Protein AF-A0A955VMQ7-F1 (afdb_monomer_lite)

Sequence (111 aa):
MNRREFVIRIGQVLLATPVLFNLESCKSSSEPGFTVMNQDDAGHTHTFKFVCSALTANGATFTATGSGHSHEVTVTKAEIDQIAAGQQVLVMTTSFHDHTWVFQMPAEACV

pLDDT: mean 78.22, std 17.63, range [42.44, 95.75]

Structure (mmCIF, N/CA/C/O backbone):
data_AF-A0A955VMQ7-F1
#
_entry.id   AF-A0A955VMQ7-F1
#
loop_
_atom_site.group_PDB
_atom_site.id
_atom_site.type_symbol
_atom_site.label_atom_id
_atom_site.label_alt_id
_atom_site.label_comp_id
_atom_site.label_asym_id
_atom_site.label_entity_id
_atom_site.label_seq_id
_atom_site.pdbx_PDB_ins_code
_atom_site.Cartn_x
_atom_site.Cartn_y
_atom_site.Cartn_z
_atom_site.occupancy
_atom_site.B_iso_or_equiv
_atom_site.auth_seq_id
_atom_site.auth_comp_id
_atom_site.auth_asym_id
_atom_site.auth_atom_id
_atom_site.pdbx_PDB_model_num
ATOM 1 N N . MET A 1 1 ? 52.716 9.741 0.814 1.00 42.44 1 MET A N 1
ATOM 2 C CA . MET A 1 1 ? 52.394 9.682 2.256 1.00 42.44 1 MET A CA 1
ATOM 3 C C . MET A 1 1 ? 52.613 11.061 2.855 1.00 42.44 1 MET A C 1
ATOM 5 O O . MET A 1 1 ? 53.750 11.438 3.084 1.00 42.44 1 MET A O 1
ATOM 9 N N . ASN A 1 2 ? 51.541 11.835 3.029 1.00 45.12 2 ASN A N 1
ATOM 10 C CA . ASN A 1 2 ? 51.580 13.159 3.649 1.00 45.12 2 ASN A CA 1
ATOM 11 C C . ASN A 1 2 ? 50.878 13.069 5.003 1.00 45.12 2 ASN A C 1
ATOM 13 O O . ASN A 1 2 ? 49.656 12.952 5.060 1.00 45.12 2 ASN A O 1
ATOM 17 N N . ARG A 1 3 ? 51.665 13.084 6.079 1.00 57.38 3 ARG A N 1
ATOM 18 C CA . ARG A 1 3 ? 51.194 13.087 7.464 1.00 57.38 3 ARG A CA 1
ATOM 19 C C . ARG A 1 3 ? 51.210 14.538 7.944 1.00 57.38 3 ARG A C 1
ATOM 21 O O . ARG A 1 3 ? 52.275 15.083 8.204 1.00 57.38 3 ARG A O 1
ATOM 28 N N . ARG A 1 4 ? 50.045 15.187 7.979 1.00 63.16 4 ARG A N 1
ATOM 29 C CA . ARG A 1 4 ? 49.876 16.498 8.619 1.00 63.16 4 ARG A CA 1
ATOM 30 C C . ARG A 1 4 ? 49.277 16.264 9.997 1.00 63.16 4 ARG A C 1
ATOM 32 O O . ARG A 1 4 ? 48.120 15.879 10.117 1.00 63.16 4 ARG A O 1
ATOM 39 N N . GLU A 1 5 ? 50.117 16.428 11.007 1.00 50.72 5 GLU A N 1
ATOM 40 C CA . GLU A 1 5 ? 49.763 16.360 12.420 1.00 50.72 5 GLU A CA 1
ATOM 41 C C . GLU A 1 5 ? 49.057 17.663 12.812 1.00 50.72 5 GLU A C 1
ATOM 43 O O . GLU A 1 5 ? 49.584 18.755 12.603 1.00 50.72 5 GLU A O 1
ATOM 48 N N . PHE A 1 6 ? 47.836 17.553 13.335 1.00 49.59 6 PHE A N 1
ATOM 49 C CA . PHE A 1 6 ? 47.070 18.690 13.835 1.00 49.59 6 PHE A CA 1
ATOM 50 C C . PHE A 1 6 ? 47.262 18.761 15.353 1.00 49.59 6 PHE A C 1
ATOM 52 O O . PHE A 1 6 ? 46.736 17.942 16.104 1.00 49.59 6 PHE A O 1
ATOM 59 N N . VAL A 1 7 ? 48.070 19.722 15.796 1.00 53.03 7 VAL A N 1
ATOM 60 C CA . VAL A 1 7 ? 48.305 20.025 17.212 1.00 53.03 7 VAL A CA 1
ATOM 61 C C . VAL A 1 7 ? 47.114 20.835 17.727 1.00 53.03 7 VAL A C 1
ATOM 63 O O . VAL A 1 7 ? 47.006 22.026 17.439 1.00 53.03 7 VAL A O 1
ATOM 66 N N . ILE A 1 8 ? 46.214 20.211 18.490 1.00 59.28 8 ILE A N 1
ATOM 67 C CA . ILE A 1 8 ? 45.150 20.926 19.209 1.00 59.28 8 ILE A CA 1
ATOM 68 C C . ILE A 1 8 ? 45.665 21.257 20.612 1.00 59.28 8 ILE A C 1
ATOM 70 O O . ILE A 1 8 ? 45.918 20.377 21.432 1.00 59.28 8 ILE A O 1
ATOM 74 N N . ARG A 1 9 ? 45.857 22.557 20.862 1.00 53.12 9 ARG A N 1
ATOM 75 C CA . ARG A 1 9 ? 46.211 23.117 22.170 1.00 53.12 9 ARG A CA 1
ATOM 76 C C . ARG A 1 9 ? 45.061 22.897 23.154 1.00 53.12 9 ARG A C 1
ATOM 78 O O . ARG A 1 9 ? 43.944 23.348 22.919 1.00 53.12 9 ARG A O 1
ATOM 85 N N . ILE A 1 10 ? 45.367 22.240 24.267 1.00 55.03 10 ILE A N 1
ATOM 86 C CA . ILE A 1 10 ? 44.468 22.029 25.402 1.00 55.03 10 ILE A CA 1
ATOM 87 C C . ILE A 1 10 ? 44.417 23.336 26.205 1.00 55.03 10 ILE A C 1
ATOM 89 O O . ILE A 1 10 ? 45.360 23.669 26.918 1.00 55.03 10 ILE A O 1
ATOM 93 N N . GLY A 1 11 ? 43.333 24.096 26.055 1.00 47.44 11 GLY A N 1
ATOM 94 C CA . GLY A 1 11 ? 42.970 25.207 26.934 1.00 47.44 11 GLY A CA 1
ATOM 95 C C . GLY A 1 11 ? 41.708 24.826 27.695 1.00 47.44 11 GLY A C 1
ATOM 96 O O . GLY A 1 11 ? 40.641 24.721 27.099 1.00 47.44 11 GLY A O 1
ATOM 97 N N . GLN A 1 12 ? 41.844 24.552 28.991 1.00 51.84 12 GLN A N 1
ATOM 98 C CA . GLN A 1 12 ? 40.738 24.184 29.869 1.00 51.84 12 GLN A CA 1
ATOM 99 C C . GLN A 1 12 ? 39.733 25.334 30.000 1.00 51.84 12 GLN A C 1
ATOM 101 O O . GLN A 1 12 ? 40.096 26.431 30.417 1.00 51.84 12 GLN A O 1
ATOM 106 N N . VAL A 1 13 ? 38.459 25.049 29.732 1.00 48.78 13 VAL A N 1
ATOM 107 C CA . VAL A 1 13 ? 37.332 25.816 30.268 1.00 48.78 13 VAL A CA 1
ATOM 108 C C . VAL A 1 13 ? 36.429 24.825 30.994 1.00 48.78 13 VAL A C 1
ATOM 110 O O . VAL A 1 13 ? 35.805 23.959 30.385 1.00 48.78 13 VAL A O 1
ATOM 113 N N . LEU A 1 14 ? 36.428 24.934 32.322 1.00 50.81 14 LEU A N 1
ATOM 114 C CA . LEU A 1 14 ? 35.471 24.305 33.223 1.00 50.81 14 LEU A CA 1
ATOM 115 C C . LEU A 1 14 ? 34.084 24.902 32.963 1.00 50.81 14 LEU A C 1
ATOM 117 O O . LEU A 1 14 ? 33.839 26.055 33.309 1.00 50.81 14 LEU A O 1
ATOM 121 N N . LEU A 1 15 ? 33.171 24.107 32.407 1.00 48.50 15 LEU A N 1
ATOM 122 C CA . LEU A 1 15 ? 31.737 24.371 32.475 1.00 48.50 15 LEU A CA 1
ATOM 123 C C . LEU A 1 15 ? 31.039 23.135 33.036 1.00 48.50 15 LEU A C 1
ATOM 125 O O . LEU A 1 15 ? 30.990 22.070 32.425 1.00 48.50 15 LEU A O 1
ATOM 129 N N . ALA A 1 16 ? 30.556 23.305 34.262 1.00 47.44 16 ALA A N 1
ATOM 130 C CA . ALA A 1 16 ? 29.700 22.376 34.964 1.00 47.44 16 ALA A CA 1
ATOM 131 C C . ALA A 1 16 ? 28.336 22.295 34.270 1.00 47.44 16 ALA A C 1
ATOM 133 O O . ALA A 1 16 ? 27.688 23.316 34.065 1.00 47.44 16 ALA A O 1
ATOM 134 N N . THR A 1 17 ? 27.908 21.082 33.931 1.00 49.88 17 THR A N 1
ATOM 135 C CA . THR A 1 17 ? 26.604 20.468 34.258 1.00 49.88 17 THR A CA 1
ATOM 136 C C . THR A 1 17 ? 26.393 19.271 33.328 1.00 49.88 17 THR A C 1
ATOM 138 O O . THR A 1 17 ? 26.629 19.379 32.124 1.00 49.88 17 THR A O 1
ATOM 141 N N . PRO A 1 18 ? 25.973 18.107 33.850 1.00 46.19 18 PRO A N 1
ATOM 142 C CA . PRO A 1 18 ? 25.625 16.977 33.011 1.00 46.19 18 PRO A CA 1
ATOM 143 C C . PRO A 1 18 ? 24.293 17.299 32.339 1.00 46.19 18 PRO A C 1
ATOM 145 O O . PRO A 1 18 ? 23.225 17.028 32.884 1.00 46.19 18 PRO A O 1
ATOM 148 N N . VAL A 1 19 ? 24.336 17.878 31.142 1.00 51.69 19 VAL A N 1
ATOM 149 C CA . VAL A 1 19 ? 23.197 17.741 30.242 1.00 51.69 19 VAL A CA 1
ATOM 150 C C . VAL A 1 19 ? 23.234 16.289 29.794 1.00 51.69 19 VAL A C 1
ATOM 152 O O . VAL A 1 19 ? 23.950 15.917 28.866 1.00 51.69 19 VAL A O 1
ATOM 155 N N . LEU A 1 20 ? 22.509 15.449 30.534 1.00 50.66 20 LEU A N 1
ATOM 156 C CA . LEU A 1 20 ? 21.997 14.188 30.028 1.00 50.66 20 LEU A CA 1
ATOM 157 C C . LEU A 1 20 ? 21.171 14.547 28.796 1.00 50.66 20 LEU A C 1
ATOM 159 O O . LEU A 1 20 ? 19.967 14.783 28.877 1.00 50.66 20 LEU A O 1
ATOM 163 N N . PHE A 1 21 ? 21.835 14.618 27.647 1.00 47.50 21 PHE A N 1
ATOM 164 C CA . PHE A 1 21 ? 21.181 14.383 26.382 1.00 47.50 21 PHE A CA 1
ATOM 165 C C . PHE A 1 21 ? 20.716 12.933 26.460 1.00 47.50 21 PHE A C 1
ATOM 167 O O . PHE A 1 21 ? 21.422 12.002 26.078 1.00 47.50 21 PHE A O 1
ATOM 174 N N . ASN A 1 22 ? 19.516 12.750 27.009 1.00 47.72 22 ASN A N 1
ATOM 175 C CA . ASN A 1 22 ? 18.634 11.720 26.515 1.00 47.72 22 ASN A CA 1
ATOM 176 C C . ASN A 1 22 ? 18.486 12.052 25.035 1.00 47.72 22 ASN A C 1
ATOM 178 O O . ASN A 1 22 ? 17.655 12.860 24.635 1.00 47.72 22 ASN A O 1
ATOM 182 N N . LEU A 1 23 ? 19.388 11.500 24.227 1.00 47.66 23 LEU A N 1
ATOM 183 C CA . LEU A 1 23 ? 19.112 11.285 22.831 1.00 47.66 23 LEU A CA 1
ATOM 184 C C . LEU A 1 23 ? 17.991 10.254 22.877 1.00 47.66 23 LEU A C 1
ATOM 186 O O . LEU A 1 23 ? 18.241 9.052 22.949 1.00 47.66 23 LEU A O 1
ATOM 190 N N . GLU A 1 24 ? 16.759 10.746 23.010 1.00 45.72 24 GLU A N 1
ATOM 191 C CA . GLU A 1 24 ? 15.561 9.968 22.782 1.00 45.72 24 GLU A CA 1
ATOM 192 C C . GLU A 1 24 ? 15.747 9.400 21.389 1.00 45.72 24 GLU A C 1
ATOM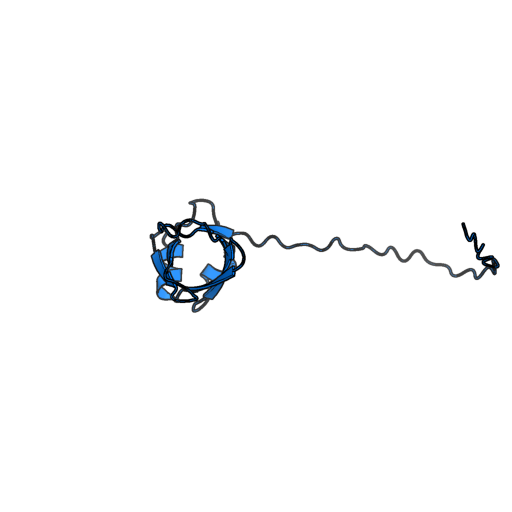 194 O O . GLU A 1 24 ? 15.645 10.094 20.376 1.00 45.72 24 GLU A O 1
ATOM 199 N N . SER A 1 25 ? 16.186 8.140 21.396 1.00 49.91 25 SER A N 1
ATOM 200 C CA . SER A 1 25 ? 16.236 7.243 20.264 1.00 49.91 25 SER A CA 1
ATOM 201 C C . SER A 1 25 ? 15.070 7.608 19.373 1.00 49.91 25 SER A C 1
ATOM 203 O O . SER A 1 25 ? 13.936 7.623 19.862 1.00 49.91 25 SER A O 1
ATOM 205 N N . CYS A 1 26 ? 15.356 7.983 18.122 1.00 50.38 26 CYS A N 1
ATOM 206 C CA . CYS A 1 26 ? 14.336 8.212 17.115 1.00 50.38 26 CYS A CA 1
ATOM 207 C C . CYS A 1 26 ? 13.332 7.075 17.246 1.00 50.38 26 CYS A C 1
ATOM 209 O O . CYS A 1 26 ? 13.625 5.928 16.899 1.00 50.38 26 CYS A O 1
ATOM 211 N N . LYS A 1 27 ? 12.171 7.384 17.827 1.00 42.81 27 LYS A N 1
ATOM 212 C CA . LYS A 1 27 ? 11.051 6.469 17.909 1.00 42.81 27 LYS A CA 1
ATOM 213 C C . LYS A 1 27 ? 10.577 6.425 16.470 1.00 42.81 27 LYS A C 1
ATOM 215 O O . LYS A 1 27 ? 9.779 7.247 16.039 1.00 42.81 27 LYS A O 1
ATOM 220 N N . SER A 1 28 ? 11.206 5.554 15.686 1.00 49.44 28 SER A N 1
ATOM 221 C CA . SER A 1 28 ? 10.721 5.152 14.383 1.00 49.44 28 SER A CA 1
ATOM 222 C C . SER A 1 28 ? 9.436 4.414 14.704 1.00 49.44 28 SER A C 1
ATOM 224 O O . SER A 1 28 ? 9.444 3.208 14.960 1.00 49.44 28 SER A O 1
ATOM 226 N N . SER A 1 29 ? 8.372 5.194 14.905 1.00 56.53 29 SER A N 1
ATOM 227 C CA . SER A 1 29 ? 7.028 4.727 15.180 1.00 56.53 29 SER A CA 1
ATOM 228 C C . SER A 1 29 ? 6.685 3.866 13.987 1.00 56.53 29 SER A C 1
ATOM 230 O O . SER A 1 29 ? 6.305 4.363 12.931 1.00 56.53 29 SER A O 1
ATOM 232 N N . SER A 1 30 ? 6.957 2.572 14.112 1.00 71.88 30 SER A N 1
ATOM 233 C CA . SER A 1 30 ? 6.598 1.590 13.113 1.00 71.88 30 SER A CA 1
ATOM 234 C C . SER A 1 30 ? 5.092 1.479 13.230 1.00 71.88 30 SER A C 1
ATOM 236 O O . SER A 1 30 ? 4.596 0.620 13.951 1.00 71.88 30 SER A O 1
ATOM 238 N N . GLU A 1 31 ? 4.385 2.425 12.604 1.00 83.75 31 GLU A N 1
ATOM 239 C CA . GLU A 1 31 ? 2.929 2.438 12.542 1.00 83.75 31 GLU A CA 1
ATOM 240 C C . GLU A 1 31 ? 2.493 1.029 12.138 1.00 83.75 31 GLU A C 1
ATOM 242 O O . GLU A 1 31 ? 3.080 0.471 11.197 1.00 83.75 31 GLU A O 1
ATOM 247 N N . PRO A 1 32 ? 1.550 0.401 12.854 1.00 89.69 32 PRO A N 1
ATOM 248 C CA . PRO A 1 32 ? 1.096 -0.925 12.481 1.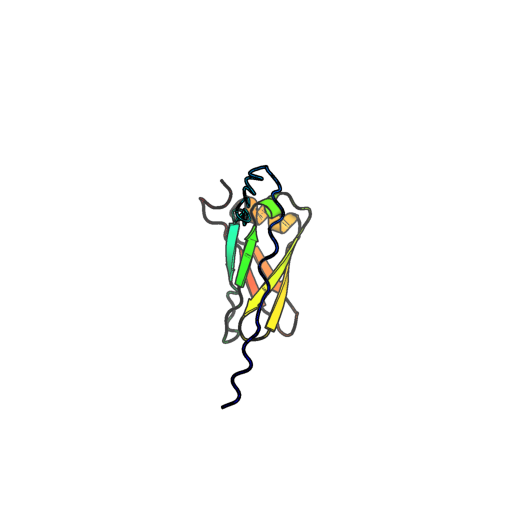00 89.69 32 PRO A CA 1
ATOM 249 C C . PRO A 1 32 ? 0.552 -0.881 11.051 1.00 89.69 32 PRO A C 1
ATOM 251 O O . PRO A 1 32 ? 0.114 0.159 10.551 1.00 89.69 32 PRO A O 1
ATOM 254 N N . GLY A 1 33 ? 0.648 -2.002 10.352 1.00 91.19 33 GLY A N 1
ATOM 255 C CA . GLY A 1 33 ? 0.246 -2.086 8.959 1.00 91.19 33 GLY A CA 1
ATOM 256 C C . GLY A 1 33 ? 0.617 -3.423 8.350 1.00 91.19 33 GLY A C 1
ATOM 257 O O . GLY A 1 33 ? 1.255 -4.253 8.997 1.00 91.19 33 GLY A O 1
ATOM 258 N N . PHE A 1 34 ? 0.252 -3.605 7.091 1.00 92.25 34 PHE A N 1
ATOM 259 C CA . PHE A 1 34 ? 0.537 -4.812 6.325 1.00 92.25 34 PHE A CA 1
ATOM 260 C C . PHE A 1 34 ? 1.140 -4.457 4.967 1.00 92.25 34 PHE A C 1
ATOM 262 O O . PHE A 1 34 ? 0.971 -3.348 4.457 1.00 92.25 34 PHE A O 1
ATOM 269 N N . THR A 1 35 ? 1.895 -5.389 4.396 1.00 92.75 35 THR A N 1
ATOM 270 C CA . THR A 1 35 ? 2.508 -5.211 3.078 1.00 92.75 35 THR A CA 1
ATOM 271 C C . THR A 1 35 ? 1.517 -5.599 1.993 1.00 92.75 35 THR A C 1
ATOM 273 O O . THR A 1 35 ? 0.935 -6.680 2.038 1.00 92.75 35 THR A O 1
ATOM 276 N N . VAL A 1 36 ? 1.362 -4.725 1.004 1.00 93.19 36 VAL A N 1
ATOM 277 C CA . VAL A 1 36 ? 0.594 -4.973 -0.215 1.00 93.19 36 VAL A CA 1
ATOM 278 C C . VAL A 1 36 ? 1.572 -5.195 -1.362 1.00 93.19 36 VAL A C 1
ATOM 280 O O . VAL A 1 36 ? 2.606 -4.529 -1.442 1.00 93.19 36 VAL A O 1
ATOM 283 N N . MET A 1 37 ? 1.240 -6.144 -2.231 1.00 92.25 37 MET A N 1
ATOM 284 C CA . MET A 1 37 ? 2.030 -6.559 -3.386 1.00 92.25 37 MET A CA 1
ATOM 285 C C . MET A 1 37 ? 1.123 -6.621 -4.621 1.00 92.25 37 MET A C 1
ATOM 287 O O . MET A 1 37 ? -0.044 -7.006 -4.494 1.00 92.25 37 MET A O 1
ATOM 291 N N . ASN A 1 38 ? 1.637 -6.254 -5.798 1.00 90.44 38 ASN A N 1
ATOM 292 C CA . ASN A 1 38 ? 0.922 -6.478 -7.059 1.00 90.44 38 ASN A CA 1
ATOM 293 C C . ASN A 1 38 ? 0.738 -7.988 -7.317 1.00 90.44 38 ASN A C 1
ATOM 295 O O . ASN A 1 38 ? 1.546 -8.802 -6.876 1.00 90.44 38 ASN A O 1
ATOM 299 N N . GLN A 1 39 ? -0.340 -8.363 -8.006 1.00 86.88 39 GLN A N 1
ATOM 300 C CA . GLN A 1 39 ? -0.722 -9.761 -8.287 1.00 86.88 39 GLN A CA 1
ATOM 301 C C . GLN A 1 39 ? -0.826 -10.063 -9.791 1.00 86.88 39 GLN A C 1
ATOM 303 O O . GLN A 1 39 ? -1.449 -11.041 -10.197 1.00 86.88 39 GLN A O 1
ATOM 308 N N . ASP A 1 40 ? -0.256 -9.206 -10.627 1.00 83.81 40 ASP A N 1
ATOM 309 C CA . ASP A 1 40 ? -0.197 -9.391 -12.078 1.00 83.81 40 ASP A CA 1
ATOM 310 C C . ASP A 1 40 ? 1.090 -10.097 -12.534 1.00 83.81 40 ASP A C 1
ATOM 312 O O . ASP A 1 40 ? 2.033 -10.297 -11.768 1.00 83.81 40 ASP A O 1
ATOM 316 N N . ASP A 1 41 ? 1.122 -10.464 -13.818 1.00 79.75 41 ASP A N 1
ATOM 317 C CA . ASP A 1 41 ? 2.270 -11.096 -14.479 1.00 79.75 41 ASP A CA 1
ATOM 318 C C . ASP A 1 41 ? 3.217 -10.062 -15.123 1.00 79.75 41 ASP A C 1
ATOM 320 O O . ASP A 1 41 ? 3.708 -10.233 -16.237 1.00 79.75 41 ASP A O 1
ATOM 324 N N . ALA A 1 42 ? 3.477 -8.939 -14.446 1.00 75.00 42 ALA A N 1
ATOM 325 C CA . ALA A 1 42 ? 4.319 -7.859 -14.974 1.00 75.00 42 ALA A CA 1
ATOM 326 C C . ALA A 1 42 ? 5.833 -8.177 -15.001 1.00 75.00 42 ALA A C 1
ATOM 328 O O . ALA A 1 42 ? 6.674 -7.293 -15.194 1.00 75.00 42 ALA A O 1
ATOM 329 N N . GLY A 1 43 ? 6.221 -9.433 -14.763 1.00 83.00 43 GLY A N 1
ATOM 330 C CA . GLY A 1 43 ? 7.616 -9.886 -14.758 1.00 83.00 43 GLY A CA 1
ATOM 331 C C . GLY A 1 43 ? 8.460 -9.381 -13.581 1.00 83.00 43 GLY A C 1
ATOM 332 O O . GLY A 1 43 ? 9.644 -9.710 -13.500 1.00 83.00 43 GLY A O 1
ATOM 333 N N . HIS A 1 44 ? 7.883 -8.592 -12.669 1.00 87.56 44 HIS A N 1
ATOM 334 C CA . HIS A 1 44 ? 8.517 -8.149 -11.431 1.00 87.56 44 HIS A CA 1
ATOM 335 C C . HIS A 1 44 ? 7.500 -7.678 -10.384 1.00 87.56 44 HIS A C 1
ATOM 337 O O . HIS A 1 44 ? 6.302 -7.576 -10.645 1.00 87.56 44 HIS A O 1
ATOM 343 N N . THR A 1 45 ? 8.001 -7.404 -9.179 1.00 90.88 45 THR A N 1
ATOM 344 C CA . THR A 1 45 ? 7.180 -7.123 -8.005 1.00 90.88 45 THR A CA 1
ATOM 345 C C . THR A 1 45 ? 7.393 -5.706 -7.492 1.00 90.88 45 THR A C 1
ATOM 347 O O . THR A 1 45 ? 8.526 -5.234 -7.361 1.00 90.88 45 THR A O 1
ATOM 350 N N . HIS A 1 46 ? 6.292 -5.072 -7.113 1.00 92.00 46 HIS A N 1
ATOM 351 C CA . HIS A 1 46 ? 6.243 -3.830 -6.367 1.00 92.00 46 HIS A CA 1
ATOM 352 C C . HIS A 1 46 ? 5.524 -4.046 -5.041 1.00 92.00 46 HIS A C 1
ATOM 354 O O . HIS A 1 46 ? 4.576 -4.828 -4.942 1.00 92.00 46 HIS A O 1
ATOM 360 N N . THR A 1 47 ? 5.960 -3.323 -4.012 1.00 93.62 47 THR A N 1
ATOM 361 C CA . THR A 1 47 ? 5.322 -3.380 -2.696 1.00 93.62 47 THR A CA 1
ATOM 362 C C . THR A 1 47 ? 5.186 -2.004 -2.071 1.00 93.62 47 THR A C 1
ATOM 364 O O . THR A 1 47 ? 5.956 -1.087 -2.360 1.00 93.62 47 THR A O 1
ATOM 367 N N . PHE A 1 48 ? 4.214 -1.871 -1.180 1.00 93.69 48 PHE A N 1
ATOM 368 C CA . PHE A 1 48 ? 4.129 -0.765 -0.235 1.00 93.69 48 PHE A CA 1
ATOM 369 C C . PHE A 1 48 ? 3.545 -1.254 1.087 1.00 93.69 48 PHE A C 1
ATOM 371 O O . PHE A 1 48 ? 2.987 -2.349 1.181 1.00 93.69 48 PHE A O 1
ATOM 378 N N . LYS A 1 49 ? 3.676 -0.430 2.126 1.00 93.75 49 LYS A N 1
ATOM 379 C CA . LYS A 1 49 ? 3.047 -0.677 3.421 1.00 93.75 49 LYS A CA 1
ATOM 380 C C . LYS A 1 49 ? 1.723 0.073 3.499 1.00 93.75 49 LYS A C 1
ATOM 382 O O . LYS A 1 49 ? 1.712 1.301 3.457 1.00 93.75 49 LYS A O 1
ATOM 387 N N . PHE A 1 50 ? 0.629 -0.658 3.667 1.00 93.06 50 PHE A N 1
ATOM 388 C CA . PHE A 1 50 ? -0.647 -0.087 4.071 1.00 93.06 50 PHE A CA 1
ATOM 389 C C . PHE A 1 50 ? -0.616 0.126 5.586 1.00 93.06 50 PHE A C 1
ATOM 391 O O . PHE A 1 50 ? -0.558 -0.835 6.355 1.00 93.06 50 PHE A O 1
ATOM 398 N N . VAL A 1 51 ? -0.589 1.384 6.023 1.00 93.12 51 VAL A N 1
ATOM 399 C CA . VAL A 1 51 ? -0.578 1.742 7.450 1.00 93.12 51 VAL A CA 1
ATOM 400 C C . VAL A 1 51 ? -1.996 1.731 8.014 1.00 93.12 51 VAL A C 1
ATOM 402 O O . VAL A 1 51 ? -2.929 2.190 7.364 1.00 93.12 51 VAL A O 1
ATOM 405 N N . CYS A 1 52 ? -2.174 1.232 9.236 1.00 92.00 52 CYS A N 1
ATOM 406 C CA . CYS A 1 52 ? -3.494 1.095 9.860 1.00 92.00 52 CYS A CA 1
ATOM 407 C C . CYS A 1 52 ? -4.207 2.434 10.066 1.00 92.00 52 CYS A C 1
ATOM 409 O O . CYS A 1 52 ? -5.433 2.493 10.033 1.00 92.00 52 CYS A O 1
ATOM 411 N N . SER A 1 53 ? -3.450 3.522 10.217 1.00 92.38 53 SER A N 1
ATOM 412 C CA . SER A 1 53 ? -3.984 4.883 10.265 1.00 92.38 53 SER A CA 1
ATOM 413 C C . SER A 1 53 ? -4.736 5.275 8.983 1.00 92.38 53 SER A C 1
ATOM 415 O O . SER A 1 53 ? -5.619 6.128 9.039 1.00 92.38 53 SER A O 1
ATOM 417 N N . ALA A 1 54 ? -4.481 4.613 7.847 1.00 93.12 54 ALA A N 1
ATOM 418 C CA . ALA A 1 54 ? -5.219 4.835 6.606 1.00 93.12 54 ALA A CA 1
ATOM 419 C C . ALA A 1 54 ? -6.654 4.280 6.635 1.00 93.12 54 ALA A C 1
ATOM 421 O O . ALA A 1 54 ? -7.472 4.717 5.830 1.00 93.12 54 ALA A O 1
ATOM 422 N N . LEU A 1 55 ? -7.001 3.379 7.566 1.00 92.44 55 LEU A N 1
ATOM 423 C CA . LEU A 1 55 ? -8.357 2.811 7.664 1.00 92.44 55 LEU A CA 1
ATOM 424 C C . LEU A 1 55 ? -9.430 3.857 8.003 1.00 92.44 55 LEU A C 1
ATOM 426 O O . LEU A 1 55 ? -10.611 3.636 7.754 1.00 92.44 55 LEU A O 1
ATOM 430 N N . THR A 1 56 ? -9.037 5.005 8.557 1.00 92.44 56 THR A N 1
ATOM 431 C CA . THR A 1 56 ? -9.951 6.110 8.885 1.00 92.44 56 THR A CA 1
ATOM 432 C C . THR A 1 56 ? -9.877 7.269 7.886 1.00 92.44 56 THR A C 1
ATOM 434 O O . THR A 1 56 ? -10.586 8.264 8.045 1.00 92.44 56 THR A O 1
ATOM 437 N N . ALA A 1 57 ? -9.042 7.160 6.848 1.00 93.44 57 ALA A N 1
ATOM 438 C CA . ALA A 1 57 ? -8.843 8.213 5.858 1.00 93.44 57 ALA A CA 1
ATOM 439 C C . ALA A 1 57 ? -9.996 8.281 4.842 1.00 93.44 57 ALA A C 1
ATOM 441 O O . ALA A 1 57 ? -10.621 7.274 4.526 1.00 93.44 57 ALA A O 1
ATOM 442 N N . ASN A 1 58 ? -10.225 9.459 4.248 1.00 94.94 58 ASN A N 1
ATOM 443 C CA . ASN A 1 58 ? -11.211 9.685 3.172 1.00 94.94 58 ASN A CA 1
ATOM 444 C C . ASN A 1 58 ? -10.718 9.235 1.780 1.00 94.94 58 ASN A C 1
ATOM 446 O O . ASN A 1 58 ? -11.115 9.791 0.757 1.00 94.94 58 ASN A O 1
ATOM 450 N N . GLY A 1 59 ? -9.843 8.235 1.752 1.00 94.12 59 GLY A N 1
ATOM 451 C CA . GLY A 1 59 ? -9.013 7.869 0.611 1.00 94.12 59 GLY A CA 1
ATOM 452 C C . GLY A 1 59 ? -7.532 8.081 0.919 1.00 94.12 59 GLY A C 1
ATOM 453 O O . GLY A 1 59 ? -7.168 8.896 1.770 1.00 94.12 59 GLY A O 1
ATOM 454 N N . ALA A 1 60 ? -6.680 7.321 0.242 1.00 94.06 60 ALA A N 1
ATOM 455 C CA . ALA A 1 60 ? -5.237 7.361 0.423 1.00 94.06 60 ALA A CA 1
ATOM 456 C C . ALA A 1 60 ? -4.518 7.060 -0.894 1.00 94.06 60 ALA A C 1
ATOM 458 O O . ALA A 1 60 ? -5.006 6.288 -1.716 1.00 94.06 60 ALA A O 1
ATOM 459 N N . THR A 1 61 ? -3.337 7.649 -1.069 1.00 94.31 61 THR A N 1
ATOM 460 C CA . THR A 1 61 ? -2.419 7.302 -2.157 1.00 94.31 61 THR A CA 1
ATOM 461 C C . THR A 1 61 ? -1.149 6.732 -1.553 1.00 94.31 61 THR A C 1
ATOM 463 O O . THR A 1 61 ? -0.568 7.320 -0.641 1.00 94.31 61 THR A O 1
ATOM 466 N N . PHE A 1 62 ? -0.721 5.589 -2.073 1.00 92.94 62 PHE A N 1
ATOM 467 C CA . PHE A 1 62 ? 0.489 4.898 -1.660 1.00 92.94 62 PHE A CA 1
ATOM 468 C C . PHE A 1 62 ? 1.486 4.852 -2.809 1.00 92.94 62 PHE A C 1
ATOM 470 O O . PHE A 1 62 ? 1.112 4.638 -3.959 1.00 92.94 62 PHE A O 1
ATOM 477 N N . THR A 1 63 ? 2.767 5.010 -2.492 1.00 93.75 63 THR A N 1
ATOM 478 C CA . THR A 1 63 ? 3.844 4.804 -3.460 1.00 93.75 63 THR A CA 1
ATOM 479 C C . THR A 1 63 ? 4.369 3.385 -3.324 1.00 93.75 63 THR A C 1
ATOM 481 O O . THR A 1 63 ? 5.021 3.049 -2.334 1.00 93.75 63 THR A O 1
ATOM 484 N N . ALA A 1 64 ? 4.098 2.557 -4.325 1.00 92.50 64 ALA A N 1
ATOM 485 C CA . ALA A 1 64 ? 4.668 1.228 -4.426 1.00 92.50 64 ALA A CA 1
ATOM 486 C C . ALA A 1 64 ? 6.015 1.281 -5.133 1.00 92.50 64 ALA A C 1
ATOM 488 O O . ALA A 1 64 ? 6.136 1.891 -6.193 1.00 92.50 64 ALA A O 1
ATOM 489 N N . THR A 1 65 ? 7.030 0.642 -4.561 1.00 92.50 65 THR A N 1
ATOM 490 C CA . THR A 1 65 ? 8.391 0.627 -5.108 1.00 92.50 65 THR A CA 1
ATOM 491 C C . THR A 1 65 ? 8.818 -0.798 -5.440 1.00 92.50 65 THR A C 1
ATOM 493 O O . THR A 1 65 ? 8.391 -1.763 -4.805 1.00 92.50 65 THR A O 1
ATOM 496 N N . GLY A 1 66 ? 9.618 -0.931 -6.496 1.00 88.81 66 GLY A N 1
ATOM 497 C CA . GLY A 1 66 ? 10.090 -2.212 -7.025 1.00 88.81 66 GLY A CA 1
ATOM 498 C C . GLY A 1 66 ? 11.290 -2.002 -7.941 1.00 88.81 66 GLY A C 1
ATOM 499 O O . GLY A 1 66 ? 12.064 -1.079 -7.701 1.00 88.81 66 GLY A O 1
ATOM 500 N N . SER A 1 67 ? 11.439 -2.841 -8.969 1.00 86.44 67 SER A N 1
ATOM 501 C CA . SER A 1 67 ? 12.574 -2.985 -9.910 1.00 86.44 67 SER A CA 1
ATOM 502 C C . SER A 1 67 ? 13.062 -1.716 -10.642 1.00 86.44 67 SER A C 1
ATOM 504 O O . SER A 1 67 ? 13.112 -1.661 -11.868 1.00 86.44 67 SER A O 1
ATOM 506 N N . GLY A 1 68 ? 13.463 -0.685 -9.905 1.00 87.69 68 GLY A N 1
ATOM 507 C CA . GLY A 1 68 ? 14.002 0.571 -10.421 1.00 87.69 68 GLY A CA 1
ATOM 508 C C . GLY A 1 68 ? 12.974 1.676 -10.684 1.00 87.69 68 GLY A C 1
ATOM 509 O O . GLY A 1 68 ? 13.379 2.750 -11.117 1.00 87.69 68 GLY A O 1
ATOM 510 N N . HIS A 1 69 ? 11.681 1.458 -10.414 1.00 89.50 69 HIS A N 1
ATOM 511 C CA . HIS A 1 69 ? 10.641 2.489 -10.532 1.00 89.50 69 HIS A CA 1
ATOM 512 C C . HIS A 1 69 ? 9.496 2.303 -9.522 1.00 89.50 69 HIS A C 1
ATOM 514 O O . HIS A 1 69 ? 9.501 1.364 -8.715 1.00 89.50 69 HIS A O 1
ATOM 520 N N . SER A 1 70 ? 8.540 3.239 -9.544 1.00 91.19 70 SER A N 1
ATOM 521 C CA . SER A 1 70 ? 7.427 3.307 -8.597 1.00 91.19 70 SER A CA 1
ATOM 522 C C . SER A 1 70 ? 6.068 3.550 -9.252 1.00 91.19 70 SER A C 1
ATOM 524 O O . SER A 1 70 ? 5.977 4.269 -10.247 1.00 91.19 70 SER A O 1
ATOM 526 N N . HIS A 1 71 ? 5.014 3.053 -8.605 1.00 91.25 71 HIS A N 1
ATOM 527 C CA . HIS A 1 71 ? 3.613 3.297 -8.955 1.00 91.25 71 HIS A CA 1
ATOM 528 C C . HIS A 1 71 ? 2.902 4.065 -7.845 1.00 91.25 71 HIS A C 1
ATOM 530 O O . HIS A 1 71 ? 3.182 3.862 -6.664 1.00 91.25 71 HIS A O 1
ATOM 536 N N . GLU A 1 72 ? 1.954 4.916 -8.226 1.00 92.56 72 GLU A N 1
ATOM 537 C CA . GLU A 1 72 ? 0.998 5.504 -7.291 1.00 92.56 72 GLU A CA 1
ATOM 538 C C . GLU A 1 72 ? -0.277 4.665 -7.293 1.00 92.56 72 GLU A C 1
ATOM 540 O O . GLU A 1 72 ? -0.928 4.515 -8.325 1.00 92.56 72 GLU A O 1
ATOM 545 N N . VAL A 1 73 ? -0.610 4.107 -6.132 1.00 92.12 73 VAL A N 1
ATOM 546 C CA . VAL A 1 73 ? -1.811 3.307 -5.895 1.00 92.12 73 VAL A CA 1
ATOM 547 C C . VAL A 1 73 ? -2.777 4.158 -5.086 1.00 92.12 73 VAL A C 1
ATOM 549 O O . VAL A 1 73 ? -2.551 4.396 -3.899 1.00 92.12 73 VAL A O 1
ATOM 552 N N . THR A 1 74 ? -3.844 4.636 -5.720 1.00 92.88 74 THR A N 1
ATOM 553 C CA . THR A 1 74 ? -4.899 5.395 -5.040 1.00 92.88 74 THR A CA 1
ATOM 554 C C . THR A 1 74 ? -6.048 4.470 -4.670 1.00 92.88 74 THR A C 1
ATOM 556 O O . THR A 1 74 ? -6.571 3.758 -5.519 1.00 92.88 74 THR A O 1
ATOM 559 N N . VAL A 1 75 ? -6.448 4.516 -3.403 1.00 93.56 75 VAL A N 1
ATOM 560 C CA . VAL A 1 75 ? -7.625 3.837 -2.855 1.00 93.56 75 VAL A CA 1
ATOM 561 C C . VAL A 1 75 ? -8.617 4.882 -2.368 1.00 93.56 75 VAL A C 1
ATOM 563 O O . VAL A 1 75 ? -8.275 5.815 -1.639 1.00 93.56 75 VAL A O 1
ATOM 566 N N . THR A 1 76 ? -9.864 4.727 -2.778 1.00 95.75 76 THR A N 1
ATOM 567 C CA . THR A 1 76 ? -11.004 5.551 -2.382 1.00 95.75 76 THR A CA 1
ATOM 568 C C . THR A 1 76 ? -11.483 5.204 -0.973 1.00 95.75 76 THR A C 1
ATOM 570 O O . THR A 1 76 ? -11.165 4.153 -0.418 1.00 95.75 76 THR A O 1
ATOM 573 N N . LYS A 1 77 ? -12.320 6.068 -0.386 1.00 95.06 77 LYS A N 1
ATOM 574 C CA . LYS A 1 77 ? -12.964 5.785 0.906 1.00 95.06 77 LYS A CA 1
ATOM 575 C C . LYS A 1 77 ? -13.774 4.482 0.894 1.00 95.06 77 LYS A C 1
ATOM 577 O O . LYS A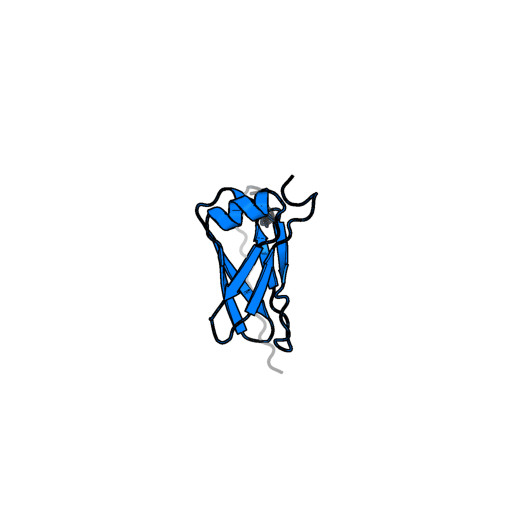 1 77 ? -13.712 3.727 1.856 1.00 95.06 77 LYS A O 1
ATOM 582 N N . ALA A 1 78 ? -14.516 4.224 -0.183 1.00 95.00 78 ALA A N 1
ATOM 583 C CA . ALA A 1 78 ? -15.339 3.022 -0.295 1.00 95.00 78 ALA A CA 1
ATOM 584 C C . ALA A 1 78 ? -14.480 1.748 -0.309 1.00 95.00 78 ALA A C 1
ATOM 586 O O . ALA A 1 78 ? -14.814 0.771 0.353 1.00 95.00 78 ALA A O 1
ATOM 587 N N . GLU A 1 79 ? -13.348 1.779 -1.009 1.00 95.12 79 GLU A N 1
ATOM 588 C CA . GLU A 1 79 ? -12.382 0.677 -1.031 1.00 95.12 79 GLU A CA 1
ATOM 589 C C . GLU A 1 79 ? -11.705 0.486 0.330 1.00 95.12 79 GLU A C 1
ATOM 591 O O . GLU A 1 79 ? -11.547 -0.643 0.783 1.00 95.12 79 GLU A O 1
ATOM 596 N N . ILE A 1 80 ? -11.367 1.571 1.035 1.00 94.31 80 ILE A N 1
ATOM 597 C CA . ILE A 1 80 ? -10.852 1.490 2.411 1.00 94.31 80 ILE A CA 1
ATOM 598 C C . ILE A 1 80 ? -11.871 0.820 3.342 1.00 94.31 80 ILE A C 1
ATOM 600 O O . ILE A 1 80 ? -11.488 -0.041 4.132 1.00 94.31 80 ILE A O 1
ATOM 604 N N . ASP A 1 81 ? -13.160 1.149 3.223 1.00 93.25 81 ASP A N 1
ATOM 605 C CA . ASP A 1 81 ? -14.221 0.512 4.015 1.00 93.25 81 ASP A CA 1
ATOM 606 C C . ASP A 1 81 ? -14.353 -0.988 3.703 1.00 93.25 81 ASP A C 1
ATOM 608 O O . ASP A 1 81 ? -14.562 -1.798 4.608 1.00 93.25 81 ASP A O 1
ATOM 612 N N . GLN A 1 82 ? -14.176 -1.381 2.439 1.00 92.44 82 GLN A N 1
ATOM 613 C CA . GLN A 1 82 ? -14.142 -2.787 2.027 1.00 92.44 82 GLN A CA 1
ATOM 614 C C . GLN A 1 82 ? -12.928 -3.520 2.619 1.00 92.44 82 GLN A C 1
ATOM 616 O O . GLN A 1 82 ? -13.088 -4.603 3.184 1.00 92.44 82 GLN A O 1
ATOM 621 N N . ILE A 1 83 ? -11.737 -2.914 2.569 1.00 91.69 83 ILE A N 1
ATOM 622 C CA . ILE A 1 83 ? -10.506 -3.459 3.169 1.00 91.69 83 ILE A CA 1
ATOM 623 C C . ILE A 1 83 ? -10.674 -3.625 4.683 1.00 91.69 83 ILE A C 1
ATOM 625 O O . ILE A 1 83 ? -10.339 -4.677 5.227 1.00 91.69 83 ILE A O 1
ATOM 629 N N . ALA A 1 84 ? -11.238 -2.618 5.358 1.00 89.75 84 ALA A N 1
ATOM 630 C CA . ALA A 1 84 ? -11.523 -2.654 6.792 1.00 89.75 84 ALA A CA 1
ATOM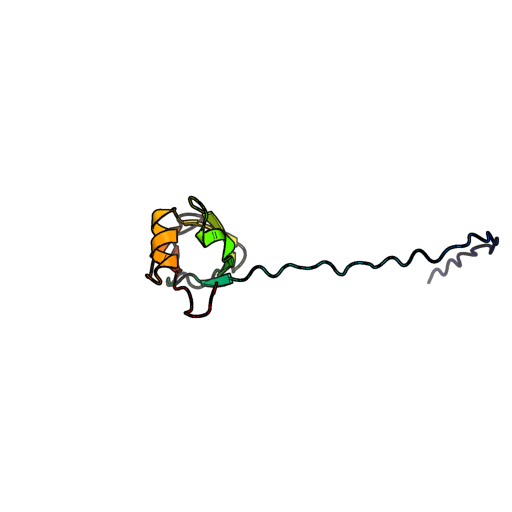 631 C C . ALA A 1 84 ? -12.518 -3.768 7.160 1.00 89.75 84 ALA A C 1
ATOM 633 O O . ALA A 1 84 ? -12.402 -4.381 8.219 1.00 89.75 84 ALA A O 1
ATOM 634 N N . ALA A 1 85 ? -13.466 -4.073 6.269 1.00 89.00 85 ALA A N 1
ATOM 635 C CA . ALA A 1 85 ? -14.393 -5.195 6.401 1.00 89.00 85 ALA A CA 1
ATOM 636 C C . ALA A 1 85 ? -13.773 -6.562 6.037 1.00 89.00 85 ALA A C 1
ATOM 638 O O . ALA A 1 85 ? -14.484 -7.568 6.012 1.00 89.00 85 ALA A O 1
ATOM 639 N N . GLY A 1 86 ? -12.470 -6.617 5.734 1.00 86.00 86 GLY A N 1
ATOM 640 C CA . GLY A 1 86 ? -11.760 -7.835 5.339 1.00 86.00 86 GLY A CA 1
ATOM 641 C C . GLY A 1 86 ? -12.078 -8.309 3.919 1.00 86.00 86 GLY A C 1
ATOM 642 O O . GLY A 1 86 ? -11.774 -9.451 3.573 1.00 86.00 86 GLY A O 1
ATOM 643 N N . GLN A 1 87 ? -12.706 -7.466 3.096 1.00 87.31 87 GLN A N 1
ATOM 644 C CA . GLN A 1 87 ? -12.972 -7.784 1.700 1.00 87.31 87 GLN A CA 1
ATOM 645 C C . GLN A 1 87 ? -11.718 -7.603 0.852 1.00 87.31 87 GLN A C 1
ATOM 647 O O . GLN A 1 87 ? -10.833 -6.803 1.156 1.00 87.31 87 GLN A O 1
ATOM 652 N N . GLN A 1 88 ? -11.679 -8.348 -0.248 1.00 86.75 88 GLN A N 1
ATOM 653 C CA . GLN A 1 88 ? -10.648 -8.194 -1.253 1.00 86.75 88 GLN A CA 1
ATOM 654 C C . GLN A 1 88 ? -10.985 -7.013 -2.167 1.00 86.75 88 GLN A C 1
ATOM 656 O O . GLN A 1 88 ? -12.070 -6.975 -2.745 1.00 86.75 88 GLN A O 1
ATOM 661 N N . VAL A 1 89 ? -10.042 -6.087 -2.330 1.00 88.62 89 VAL A N 1
ATOM 662 C CA . VAL A 1 89 ? -10.166 -4.959 -3.264 1.00 88.62 89 VAL A CA 1
ATOM 663 C C . VAL A 1 89 ? -9.131 -5.091 -4.369 1.00 88.62 89 VAL A C 1
ATOM 665 O O . VAL A 1 89 ? -7.966 -5.375 -4.084 1.00 88.62 89 VAL A O 1
ATOM 668 N N . LEU A 1 90 ? -9.573 -4.875 -5.612 1.00 87.12 90 LEU A N 1
ATOM 669 C CA . LEU A 1 90 ? -8.728 -4.830 -6.798 1.00 87.12 90 LEU A CA 1
ATOM 670 C C . LEU A 1 90 ? -8.573 -3.379 -7.249 1.00 87.12 90 LEU A C 1
ATOM 672 O O . LEU A 1 90 ? -9.561 -2.740 -7.599 1.00 87.12 90 LEU A O 1
ATOM 676 N N . VAL A 1 91 ? -7.338 -2.886 -7.288 1.00 87.00 91 VAL A N 1
ATOM 677 C CA . VAL A 1 91 ? -7.017 -1.555 -7.828 1.00 87.00 91 VAL A CA 1
ATOM 678 C C . VAL A 1 91 ? -6.147 -1.720 -9.062 1.00 87.00 91 VAL A C 1
ATOM 680 O O . VAL A 1 91 ? -5.225 -2.535 -9.054 1.00 87.00 91 VAL A O 1
ATOM 683 N N . MET A 1 92 ? -6.428 -0.938 -10.105 1.00 84.38 92 MET A N 1
ATOM 684 C CA . MET A 1 92 ? -5.564 -0.817 -11.276 1.00 84.38 92 MET A CA 1
ATOM 685 C C . MET A 1 92 ? -4.808 0.507 -11.240 1.00 84.38 92 MET A C 1
ATOM 687 O O . MET A 1 92 ? -5.415 1.568 -11.107 1.00 84.38 92 MET A O 1
ATOM 691 N N . THR A 1 93 ? -3.489 0.458 -11.393 1.00 83.69 93 THR A N 1
ATOM 692 C CA . THR A 1 93 ? -2.660 1.663 -11.538 1.00 83.69 93 THR A CA 1
ATOM 693 C C . THR A 1 93 ? -2.158 1.782 -12.956 1.00 83.69 93 THR A C 1
ATOM 695 O O . THR A 1 93 ? -1.538 0.840 -13.419 1.00 83.69 93 THR A O 1
ATOM 698 N N . THR A 1 94 ? -2.326 2.936 -13.599 1.00 70.06 94 THR A N 1
ATOM 699 C CA . THR A 1 94 ? -1.886 3.168 -14.989 1.00 70.06 94 THR A CA 1
ATOM 700 C C . THR A 1 94 ? -0.557 3.928 -15.090 1.00 70.06 94 THR A C 1
ATOM 702 O O . THR A 1 94 ? -0.203 4.447 -16.149 1.00 70.06 94 THR A O 1
ATOM 705 N N . SER A 1 95 ? 0.166 4.097 -13.976 1.00 71.38 95 SER A N 1
ATOM 706 C CA . SER A 1 95 ? 1.459 4.794 -13.980 1.00 71.38 95 SER A CA 1
ATOM 707 C C . SER A 1 95 ? 2.5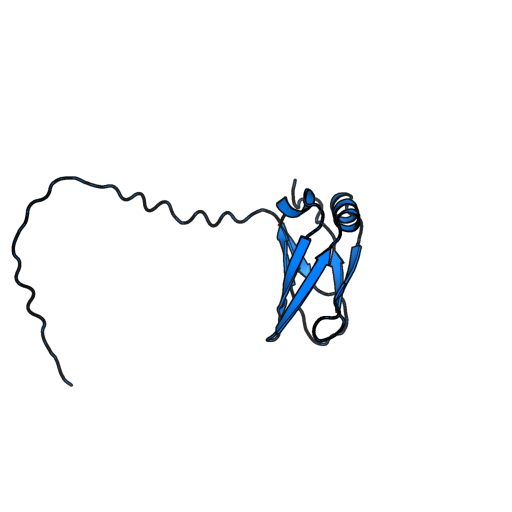09 3.914 -14.651 1.00 71.38 95 SER A C 1
ATOM 709 O O . SER A 1 95 ? 2.724 2.804 -14.192 1.00 71.38 95 SER A O 1
ATOM 711 N N . PHE A 1 96 ? 3.177 4.396 -15.702 1.00 71.50 96 PHE A N 1
ATOM 712 C CA . PHE A 1 96 ? 4.116 3.647 -16.559 1.00 71.50 96 PHE A CA 1
ATOM 713 C C . PHE A 1 96 ? 3.489 2.462 -17.323 1.00 71.50 96 PHE A C 1
ATOM 715 O O . PHE A 1 96 ? 3.524 2.456 -18.552 1.00 71.50 96 PHE A O 1
ATOM 722 N N . HIS A 1 97 ? 2.906 1.494 -16.613 1.00 77.94 97 HIS A N 1
ATOM 723 C CA . HIS A 1 97 ? 2.123 0.375 -17.136 1.00 77.94 97 HIS A CA 1
ATOM 724 C C . HIS A 1 97 ? 1.118 -0.123 -16.087 1.00 77.94 97 HIS A C 1
ATOM 726 O O . HIS A 1 97 ? 1.194 0.253 -14.914 1.00 77.94 97 HIS A O 1
ATOM 732 N N . ASP A 1 98 ? 0.176 -0.953 -16.531 1.00 79.75 98 ASP A N 1
ATOM 733 C CA . ASP A 1 98 ? -0.927 -1.406 -15.695 1.00 79.75 98 ASP A CA 1
ATOM 734 C C . ASP A 1 98 ? -0.493 -2.496 -14.711 1.00 79.75 98 ASP A C 1
ATOM 736 O O . ASP A 1 98 ? 0.019 -3.538 -15.120 1.00 79.75 98 ASP A O 1
ATOM 740 N N . HIS A 1 99 ? -0.784 -2.272 -13.428 1.00 83.00 99 HIS A N 1
ATOM 741 C CA . HIS A 1 99 ? -0.696 -3.298 -12.389 1.00 83.00 99 HIS A CA 1
ATOM 742 C C . HIS A 1 99 ? -2.025 -3.512 -11.679 1.00 83.00 99 HIS A C 1
ATOM 744 O O . HIS A 1 99 ? -2.768 -2.557 -11.449 1.00 83.00 99 HIS A O 1
ATOM 750 N N . THR A 1 100 ? -2.285 -4.757 -11.281 1.00 87.06 100 THR A N 1
ATOM 751 C CA . THR A 1 100 ? -3.413 -5.162 -10.437 1.00 87.06 100 THR A CA 1
ATOM 752 C C . THR A 1 100 ? -2.940 -5.401 -9.010 1.00 87.06 100 THR A C 1
ATOM 754 O O . THR A 1 100 ? -2.045 -6.207 -8.750 1.00 87.06 100 THR A O 1
ATOM 757 N N . TRP A 1 101 ? -3.593 -4.738 -8.063 1.00 88.44 101 TRP A N 1
ATOM 758 C CA . TRP A 1 101 ? -3.267 -4.795 -6.642 1.00 88.44 101 TRP A CA 1
ATOM 759 C C . TRP A 1 101 ? -4.376 -5.485 -5.877 1.00 88.44 101 TRP A C 1
ATOM 761 O O . TRP A 1 101 ? -5.536 -5.121 -6.040 1.00 88.44 101 TRP A O 1
ATOM 771 N N . VAL A 1 102 ? -4.019 -6.438 -5.019 1.00 87.56 102 VAL A N 1
ATOM 772 C CA . VAL A 1 102 ? -4.978 -7.141 -4.166 1.00 87.56 102 VAL A CA 1
ATOM 773 C C . VAL A 1 102 ? -4.735 -6.755 -2.717 1.00 87.56 102 VAL A C 1
ATOM 775 O O . VAL A 1 102 ? -3.689 -7.059 -2.143 1.00 87.56 102 VAL A O 1
ATOM 778 N N . PHE A 1 103 ? -5.723 -6.101 -2.114 1.00 88.19 103 PHE A N 1
ATOM 779 C CA . PHE A 1 103 ? -5.700 -5.752 -0.700 1.00 88.19 103 PHE A CA 1
ATOM 780 C C . PHE A 1 103 ? -6.412 -6.842 0.094 1.00 88.19 103 PHE A C 1
ATOM 782 O O . PHE A 1 103 ? -7.604 -7.068 -0.095 1.00 88.19 103 PHE A O 1
ATOM 789 N N . GLN A 1 104 ? -5.683 -7.514 0.983 1.00 82.19 104 GLN A N 1
ATOM 790 C CA . GLN A 1 104 ? -6.245 -8.477 1.923 1.00 82.19 104 GLN A CA 1
ATOM 791 C C . GLN A 1 104 ? -5.636 -8.217 3.296 1.00 82.19 104 GLN A C 1
ATOM 793 O O . GLN A 1 104 ? -4.476 -8.547 3.539 1.00 82.19 104 GLN A O 1
ATOM 798 N N . MET A 1 105 ? -6.412 -7.586 4.178 1.00 84.12 105 MET A N 1
ATOM 799 C CA . MET A 1 105 ? -5.976 -7.304 5.542 1.00 84.12 105 MET A CA 1
ATOM 800 C C . MET A 1 105 ? -5.853 -8.626 6.323 1.00 84.12 105 MET A C 1
ATOM 802 O O . MET A 1 105 ? -6.835 -9.368 6.412 1.00 84.12 105 MET A O 1
ATOM 806 N N . PRO A 1 106 ? -4.677 -8.957 6.885 1.00 84.50 106 PRO A N 1
ATOM 807 C CA . PRO A 1 106 ? -4.543 -10.093 7.795 1.00 84.50 106 PRO A CA 1
ATOM 808 C C . PRO A 1 106 ? -5.456 -9.928 9.018 1.00 84.50 106 PRO A C 1
ATOM 810 O O . PRO A 1 106 ? -5.629 -8.813 9.496 1.00 84.50 106 PRO A O 1
ATOM 813 N N . ALA A 1 107 ? -5.993 -11.023 9.567 1.00 77.69 107 ALA A N 1
ATOM 814 C CA . ALA A 1 107 ? -6.946 -10.975 10.689 1.00 77.69 107 ALA A CA 1
ATOM 815 C C . ALA A 1 107 ? -6.407 -10.273 11.955 1.00 77.69 107 ALA A C 1
ATOM 817 O O . ALA A 1 107 ? -7.187 -9.780 12.762 1.00 77.69 107 ALA A O 1
ATOM 818 N N . GLU A 1 108 ? -5.083 -10.223 12.116 1.00 79.50 108 GLU A N 1
ATOM 819 C CA . GLU A 1 108 ? -4.394 -9.557 13.231 1.00 79.50 108 GLU A CA 1
ATOM 820 C C . GLU A 1 108 ? -3.738 -8.227 12.823 1.00 79.50 108 GLU A C 1
ATOM 822 O O . GLU A 1 108 ? -3.053 -7.590 13.622 1.00 79.50 108 GLU A O 1
ATOM 827 N N . ALA A 1 109 ? -3.894 -7.790 11.572 1.00 77.25 109 ALA A N 1
ATOM 828 C CA . ALA A 1 109 ? -3.432 -6.469 11.181 1.00 77.25 109 ALA A CA 1
ATOM 829 C C . ALA A 1 109 ? -4.415 -5.419 11.708 1.00 77.25 109 ALA A C 1
ATOM 831 O O . ALA A 1 109 ? -5.619 -5.533 11.507 1.00 77.25 109 ALA A O 1
ATOM 832 N N . CYS A 1 110 ? -3.878 -4.367 12.330 1.00 81.94 110 CYS A N 1
ATOM 833 C CA . CYS A 1 110 ? -4.645 -3.190 12.752 1.00 81.94 110 CYS A CA 1
ATOM 834 C C . CYS A 1 110 ? -5.672 -3.412 13.878 1.00 81.94 110 CYS A C 1
ATOM 836 O O . CYS A 1 110 ? -6.582 -2.593 14.015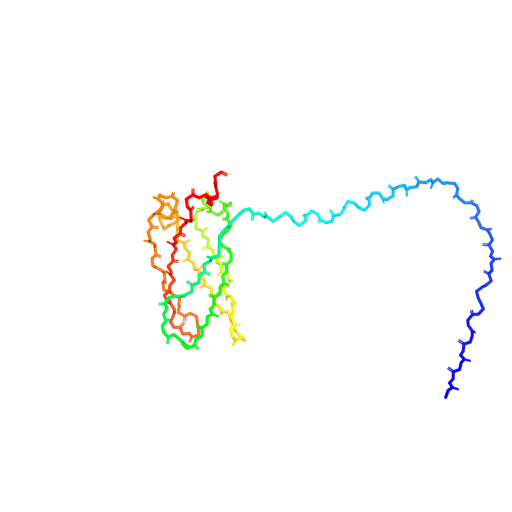 1.00 81.94 110 CYS A O 1
ATOM 838 N N . VAL A 1 111 ? -5.508 -4.477 14.674 1.00 73.38 111 VAL A N 1
ATOM 839 C CA . VAL A 1 111 ? -6.314 -4.782 15.874 1.00 73.38 111 VAL A CA 1
ATOM 840 C C . VAL A 1 111 ? -5.727 -4.207 17.159 1.00 73.38 111 VAL A C 1
ATOM 842 O O . VAL A 1 111 ? -4.489 -4.019 17.223 1.00 73.38 111 VAL A O 1
#

Radius of gyration: 24.33 Å; chains: 1; bounding box: 68×37×52 Å

Foldseek 3Di:
DDDDDDDDDDDDDDDDDPPPPPPVPPPPVPQFFDKWWFDDPPVWIWIDTDGLVCLPDQKDWTWTDIDPDTFIWIDGNVRSPCLVVQHWDWTWTPVVHTTTITRGADPPGND

Secondary structure (DSSP, 8-state):
--------------------------------EEEEEB-S-SSS-EEEEEEGGGGGSSEEEEEEEESS-EEEEEEEHHHHHHHHTT--EEEEE-SSS-EEEEE---TTTT-